Protein AF-A0A7X8M821-F1 (afdb_monomer_lite)

Radius of gyration: 27.75 Å; chains: 1; bounding box: 72×49×59 Å

Sequence (164 aa):
DTYFNCQELKIETDPCFFHPASGLNSVRRRMVEALIQERRNRLIRRTVTRQEDGDTPYPEPLADFRANVLNRKAAEFYQRHGIAHPASGAETGRDLTGEIVMIARYCIRYELNLCGTQLAQSQFKEPLFLEDEQGNRFKLIFDCHSCHMHVQLETRSQIFSPTT

pLDDT: mean 86.49, std 12.05, range [36.56, 97.88]

Structure (mmCIF, N/CA/C/O backbone):
data_AF-A0A7X8M821-F1
#
_entry.id   AF-A0A7X8M821-F1
#
loop_
_atom_site.group_PDB
_atom_site.id
_atom_site.type_symbol
_atom_site.label_atom_id
_atom_site.label_alt_id
_atom_site.label_comp_id
_atom_site.label_asym_id
_atom_site.label_entity_id
_atom_site.label_seq_id
_atom_site.pdbx_PDB_ins_code
_atom_site.Cartn_x
_atom_site.Cartn_y
_atom_site.Cartn_z
_atom_site.occupancy
_atom_site.B_iso_or_equiv
_atom_site.auth_seq_id
_atom_site.auth_comp_id
_atom_site.auth_asym_id
_atom_site.auth_atom_id
_atom_site.pdbx_PDB_model_num
ATOM 1 N N . ASP A 1 1 ? 26.683 8.304 -8.033 1.00 59.06 1 ASP A N 1
ATOM 2 C CA . ASP A 1 1 ? 26.460 6.853 -8.118 1.00 59.06 1 ASP A CA 1
ATOM 3 C C . ASP A 1 1 ? 26.301 6.366 -9.543 1.00 59.06 1 ASP A C 1
ATOM 5 O O . ASP A 1 1 ? 25.899 7.149 -10.398 1.00 59.06 1 ASP A O 1
ATOM 9 N N . THR A 1 2 ? 26.662 5.107 -9.811 1.00 82.88 2 THR A N 1
ATOM 10 C CA . THR A 1 2 ? 26.463 4.440 -11.114 1.00 82.88 2 THR A CA 1
ATOM 11 C C . THR A 1 2 ? 26.073 2.977 -10.904 1.00 82.88 2 THR A C 1
ATOM 13 O O . THR A 1 2 ? 26.408 2.406 -9.874 1.00 82.88 2 THR A O 1
ATOM 16 N N . TYR A 1 3 ? 25.436 2.343 -11.893 1.00 87.38 3 TYR A N 1
ATOM 17 C CA . TYR A 1 3 ? 25.076 0.914 -11.851 1.00 87.38 3 TYR A CA 1
ATOM 18 C C . TYR A 1 3 ? 26.274 -0.054 -11.932 1.00 87.38 3 TYR A C 1
ATOM 20 O O . TYR A 1 3 ? 26.067 -1.264 -11.993 1.00 87.38 3 TYR A O 1
ATOM 28 N N . PHE A 1 4 ? 27.505 0.459 -12.000 1.00 89.88 4 PHE A N 1
ATOM 29 C CA . PHE A 1 4 ? 28.731 -0.325 -12.120 1.00 89.88 4 PHE A CA 1
ATOM 30 C C . PHE A 1 4 ? 29.578 -0.179 -10.860 1.00 89.88 4 PHE A C 1
ATOM 32 O O . PHE A 1 4 ? 29.676 0.907 -10.289 1.00 89.88 4 PHE A O 1
ATOM 39 N N . ASN A 1 5 ? 30.221 -1.276 -10.467 1.00 91.62 5 ASN A N 1
ATOM 40 C CA . ASN A 1 5 ? 31.214 -1.297 -9.404 1.00 91.62 5 ASN A CA 1
ATOM 41 C C . ASN A 1 5 ? 32.615 -1.388 -10.033 1.00 91.62 5 ASN A C 1
ATOM 43 O O . ASN A 1 5 ? 32.838 -2.208 -10.925 1.00 91.62 5 ASN A O 1
ATOM 47 N N . CYS A 1 6 ? 33.532 -0.520 -9.604 1.00 88.94 6 CYS A N 1
ATOM 48 C CA . CYS A 1 6 ? 34.921 -0.547 -10.048 1.00 88.94 6 CYS A CA 1
ATOM 49 C C . CYS A 1 6 ? 35.682 -1.611 -9.250 1.00 88.94 6 CYS A C 1
ATOM 51 O O . CYS A 1 6 ? 35.926 -1.422 -8.062 1.00 88.94 6 CYS A O 1
ATOM 53 N N . GLN A 1 7 ? 36.048 -2.718 -9.897 1.00 92.69 7 GLN A N 1
ATOM 54 C CA . GLN A 1 7 ? 36.820 -3.781 -9.246 1.00 92.69 7 GLN A CA 1
ATOM 55 C C . GLN A 1 7 ? 38.311 -3.448 -9.158 1.00 92.69 7 GLN A C 1
ATOM 57 O O . GLN A 1 7 ? 38.950 -3.744 -8.154 1.00 92.69 7 GLN A O 1
ATOM 62 N N . GLU A 1 8 ? 38.861 -2.823 -10.198 1.00 92.06 8 GLU A N 1
ATOM 63 C CA . GLU A 1 8 ? 40.275 -2.474 -10.281 1.00 92.06 8 GLU A CA 1
ATOM 64 C C . GLU A 1 8 ? 40.440 -1.176 -11.080 1.00 92.06 8 GLU A C 1
ATOM 66 O O . GLU A 1 8 ? 39.792 -0.980 -12.110 1.00 92.06 8 GLU A O 1
ATOM 71 N N . LEU A 1 9 ? 41.316 -0.290 -10.605 1.00 87.06 9 LEU A N 1
ATOM 72 C CA . LEU A 1 9 ? 41.707 0.938 -11.291 1.00 87.06 9 LEU A CA 1
ATOM 73 C C . LEU A 1 9 ? 43.232 0.988 -11.367 1.00 87.06 9 LEU A C 1
ATOM 75 O O . LEU A 1 9 ? 43.898 1.101 -10.340 1.00 87.06 9 LEU A O 1
ATOM 79 N N . LYS A 1 10 ? 43.773 0.948 -12.585 1.00 89.12 10 LYS A N 1
ATOM 80 C CA . LYS A 1 10 ? 45.194 1.192 -12.853 1.00 89.12 10 LYS A CA 1
ATOM 81 C C . LYS A 1 10 ? 45.351 2.568 -13.477 1.00 89.12 10 LYS A C 1
ATOM 83 O O . LYS A 1 10 ? 44.627 2.909 -14.412 1.00 89.12 10 LYS A O 1
ATOM 88 N N . ILE A 1 11 ? 46.268 3.360 -12.935 1.00 83.06 11 ILE A N 1
ATOM 89 C CA . ILE A 1 11 ? 46.593 4.697 -13.430 1.00 83.06 11 ILE A CA 1
ATOM 90 C C . ILE A 1 11 ? 48.019 4.627 -13.963 1.00 83.06 11 ILE A C 1
ATOM 92 O O . ILE A 1 11 ? 48.974 4.604 -13.193 1.00 83.06 11 ILE A O 1
ATOM 96 N N . GLU A 1 12 ? 48.142 4.553 -15.282 1.00 83.75 12 GLU A N 1
ATOM 97 C CA . GLU A 1 12 ? 49.421 4.564 -15.988 1.00 83.75 12 GLU A CA 1
ATOM 98 C C . GLU A 1 12 ? 49.569 5.934 -16.647 1.00 83.75 12 GLU A C 1
ATOM 100 O O . GLU A 1 12 ? 49.018 6.199 -17.715 1.00 83.75 12 GLU A O 1
ATOM 105 N N . THR A 1 13 ? 50.235 6.847 -15.948 1.00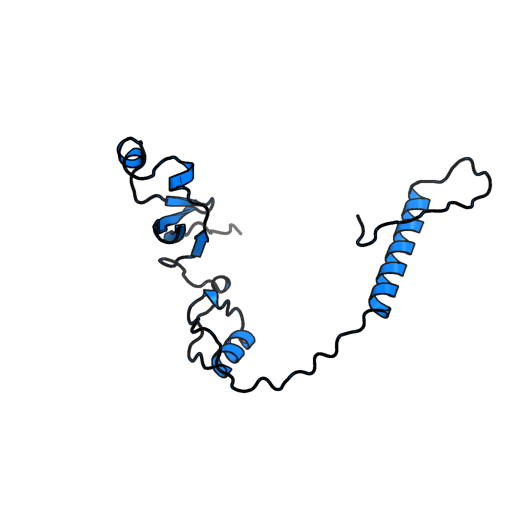 76.56 13 THR A N 1
ATOM 106 C CA . THR A 1 13 ? 50.448 8.224 -16.399 1.00 76.56 13 THR A CA 1
ATOM 107 C C . THR A 1 13 ? 51.898 8.615 -16.181 1.00 76.56 13 THR A C 1
ATOM 109 O O . THR A 1 13 ? 52.485 8.251 -15.160 1.00 76.56 13 THR A O 1
ATOM 112 N N . ASP A 1 14 ? 52.449 9.421 -17.087 1.00 81.31 14 ASP A N 1
ATOM 113 C CA . ASP A 1 14 ? 53.719 10.108 -16.844 1.00 81.31 14 ASP A CA 1
ATOM 114 C C . ASP A 1 14 ? 53.625 10.996 -15.590 1.00 81.31 14 ASP A C 1
ATOM 116 O O . ASP A 1 14 ? 52.520 11.412 -15.217 1.00 81.31 14 ASP A O 1
ATOM 120 N N . PRO A 1 15 ? 54.753 11.325 -14.928 1.00 76.19 15 PRO A N 1
ATOM 121 C CA . PRO A 1 15 ? 54.746 12.161 -13.735 1.00 76.19 15 PRO A CA 1
ATOM 122 C C . PRO A 1 15 ? 54.131 13.529 -14.047 1.00 76.19 15 PRO A C 1
ATOM 124 O O . PRO A 1 15 ? 54.756 14.400 -14.650 1.00 76.19 15 PRO A O 1
ATOM 127 N N . CYS A 1 16 ? 52.881 13.716 -13.637 1.00 68.94 16 CYS A N 1
ATOM 128 C CA . CYS A 1 16 ? 52.144 14.955 -13.802 1.00 68.94 16 CYS A CA 1
ATOM 129 C C . CYS A 1 16 ? 51.764 15.480 -12.420 1.00 68.94 16 CYS A C 1
ATOM 131 O O . CYS A 1 16 ? 51.164 14.771 -11.615 1.00 68.94 16 CYS A O 1
ATOM 133 N N . PHE A 1 17 ? 52.110 16.734 -12.133 1.00 71.56 17 PHE A N 1
ATOM 134 C CA . PHE A 1 17 ? 51.895 17.321 -10.809 1.00 71.56 17 PHE A CA 1
ATOM 135 C C . PHE A 1 17 ? 50.418 17.621 -10.508 1.00 71.56 17 PHE A C 1
ATOM 137 O O . PHE A 1 17 ? 50.074 17.840 -9.348 1.00 71.56 17 PHE A O 1
ATOM 144 N N . PHE A 1 18 ? 49.535 17.643 -11.520 1.00 82.19 18 PHE A N 1
ATOM 145 C CA . PHE A 1 18 ? 48.129 17.986 -11.314 1.00 82.19 18 PHE A CA 1
ATOM 146 C C . PHE A 1 18 ? 47.176 17.430 -12.381 1.00 82.19 18 PHE A C 1
ATOM 148 O O . PHE A 1 18 ? 47.334 17.675 -13.577 1.00 82.19 18 PHE A O 1
ATOM 155 N N . HIS A 1 19 ? 46.100 16.786 -11.923 1.00 79.19 19 HIS A N 1
ATOM 156 C CA . HIS A 1 19 ? 44.952 16.414 -12.747 1.00 79.19 19 HIS A CA 1
ATOM 157 C C . HIS A 1 19 ? 43.689 17.142 -12.262 1.00 79.19 19 HIS A C 1
ATOM 159 O O . HIS A 1 19 ? 43.239 16.897 -11.139 1.00 79.19 19 HIS A O 1
ATOM 165 N N . PRO A 1 20 ? 43.062 18.003 -13.088 1.00 89.19 20 PRO A N 1
ATOM 166 C CA . PRO A 1 20 ? 41.825 18.669 -12.705 1.00 89.19 20 PRO A CA 1
ATOM 167 C C . PRO A 1 20 ? 40.700 17.663 -12.442 1.00 89.19 20 PRO A C 1
ATOM 169 O O . PRO A 1 20 ? 40.385 16.820 -13.289 1.00 89.19 20 PRO A O 1
ATOM 172 N N . ALA A 1 21 ? 40.010 17.814 -11.308 1.00 88.75 21 ALA A N 1
ATOM 173 C CA . ALA A 1 21 ? 38.866 16.972 -10.954 1.00 88.75 21 ALA A CA 1
ATOM 174 C C . ALA A 1 21 ? 37.756 16.999 -12.026 1.00 88.75 21 ALA A C 1
ATOM 176 O O . ALA A 1 21 ? 37.082 15.998 -12.265 1.00 88.75 21 ALA A O 1
ATOM 177 N N . SER A 1 22 ? 37.577 18.126 -12.721 1.00 91.88 22 SER A N 1
ATOM 178 C CA . SER A 1 22 ? 36.627 18.267 -13.834 1.00 91.88 22 SER A CA 1
ATOM 179 C C . SER A 1 22 ? 36.978 17.382 -15.040 1.00 91.88 22 SER A C 1
ATOM 181 O O . SER A 1 22 ? 36.079 16.809 -15.666 1.00 91.88 22 SER A O 1
ATOM 183 N N . GLY A 1 23 ? 38.271 17.219 -15.337 1.00 88.62 23 GLY A N 1
ATOM 184 C CA . GLY A 1 23 ? 38.775 16.351 -16.400 1.00 88.62 23 GLY A CA 1
ATOM 185 C C . GLY A 1 23 ? 38.543 14.878 -16.076 1.00 88.62 23 GLY A C 1
ATOM 186 O O . GLY A 1 23 ? 37.921 14.164 -16.864 1.00 88.62 23 GLY A O 1
ATOM 187 N N . LEU A 1 24 ? 38.927 14.454 -14.869 1.00 87.75 24 LEU A N 1
ATOM 188 C CA . LEU A 1 24 ? 38.694 13.091 -14.375 1.00 87.75 24 LEU A CA 1
ATOM 189 C C . LEU A 1 24 ? 37.201 12.741 -14.351 1.00 87.75 24 LEU A C 1
ATOM 191 O O . LEU A 1 24 ? 36.794 11.676 -14.813 1.00 87.75 24 LEU A O 1
ATOM 195 N N . ASN A 1 25 ? 36.355 13.671 -13.906 1.00 90.44 25 ASN A N 1
ATOM 196 C CA . ASN A 1 25 ? 34.906 13.487 -13.930 1.00 90.44 25 ASN A CA 1
ATOM 197 C C . ASN A 1 25 ? 34.343 13.358 -15.350 1.00 90.44 25 ASN A C 1
ATOM 199 O O . ASN A 1 25 ? 33.387 12.613 -15.565 1.00 90.44 25 ASN A O 1
ATOM 203 N N . SER A 1 26 ? 34.929 14.055 -16.325 1.00 92.19 26 SER A N 1
ATOM 204 C CA . SER A 1 26 ? 34.529 13.936 -17.730 1.00 92.19 26 SER A CA 1
ATOM 205 C C . SER A 1 26 ? 34.910 12.576 -18.313 1.00 92.19 26 SER A C 1
ATOM 207 O O . SER A 1 26 ? 34.089 11.962 -18.991 1.00 92.19 26 SER A O 1
ATOM 209 N N . VAL A 1 27 ? 36.106 12.069 -17.997 1.00 89.75 27 VAL A N 1
ATOM 210 C CA . VAL A 1 27 ? 36.532 10.708 -18.366 1.00 89.75 27 VAL A CA 1
ATOM 211 C C . VAL A 1 27 ? 35.599 9.671 -17.745 1.00 89.75 27 VAL A C 1
ATOM 213 O O . VAL A 1 27 ? 35.074 8.817 -18.458 1.00 89.75 27 VAL A O 1
ATOM 216 N N . ARG A 1 28 ? 35.310 9.800 -16.444 1.00 90.56 28 ARG A N 1
ATOM 217 C CA . ARG A 1 28 ? 34.391 8.911 -15.723 1.00 90.56 28 ARG A CA 1
ATOM 218 C C . ARG A 1 28 ? 33.010 8.860 -16.379 1.00 90.56 28 ARG A C 1
ATOM 220 O O . ARG A 1 28 ? 32.476 7.773 -16.569 1.00 90.56 28 ARG A O 1
ATOM 227 N N . ARG A 1 29 ? 32.430 10.011 -16.745 1.00 93.38 29 ARG A N 1
ATOM 228 C CA . ARG A 1 29 ? 31.118 10.065 -17.419 1.00 93.38 29 ARG A CA 1
ATOM 229 C C . ARG A 1 29 ? 31.128 9.328 -18.758 1.00 93.38 29 ARG A C 1
ATOM 231 O O . ARG A 1 29 ? 30.290 8.456 -18.956 1.00 93.38 29 ARG A O 1
ATOM 238 N N . ARG A 1 30 ? 32.117 9.602 -19.617 1.00 94.69 30 ARG A N 1
ATOM 239 C CA . ARG A 1 30 ? 32.246 8.927 -20.922 1.00 94.69 30 ARG A CA 1
ATOM 240 C C . ARG A 1 30 ? 32.416 7.415 -20.780 1.00 94.69 30 ARG A C 1
ATOM 242 O O . ARG A 1 30 ? 31.814 6.655 -21.530 1.00 94.69 30 ARG A O 1
ATOM 249 N N . MET A 1 31 ? 33.205 6.972 -19.801 1.00 92.75 31 MET A N 1
ATOM 250 C CA . MET A 1 31 ? 33.392 5.548 -19.517 1.00 92.75 31 MET A CA 1
ATOM 251 C C . MET A 1 31 ? 32.075 4.879 -19.107 1.00 92.75 31 MET A C 1
ATOM 253 O O . MET A 1 31 ? 31.724 3.828 -19.633 1.00 92.75 31 MET A O 1
ATOM 257 N N . VAL A 1 32 ? 31.318 5.504 -18.201 1.00 94.31 32 VAL A N 1
ATOM 258 C CA . VAL A 1 32 ? 30.015 4.988 -17.756 1.00 94.31 32 VAL A CA 1
ATOM 259 C C . VAL A 1 32 ? 29.023 4.927 -18.918 1.00 94.31 32 VAL A C 1
ATOM 261 O O . VAL A 1 32 ? 28.329 3.926 -19.063 1.00 94.31 32 VAL A O 1
ATOM 264 N N . GLU A 1 33 ? 28.975 5.948 -19.774 1.00 95.00 33 GLU A N 1
ATOM 265 C CA . GLU A 1 33 ? 28.131 5.950 -20.977 1.00 95.00 33 GLU A CA 1
ATOM 266 C C . GLU A 1 33 ? 28.482 4.795 -21.923 1.00 95.00 33 GLU A C 1
ATOM 268 O O . GLU A 1 33 ? 27.584 4.077 -22.368 1.00 95.00 33 GLU A O 1
ATOM 273 N N . ALA A 1 34 ? 29.774 4.558 -22.170 1.00 94.94 34 ALA A N 1
ATOM 274 C CA . ALA A 1 34 ? 30.237 3.436 -22.984 1.00 94.94 34 ALA A CA 1
ATOM 275 C C . ALA A 1 34 ? 29.827 2.080 -22.382 1.00 94.94 34 ALA A C 1
ATOM 277 O O . ALA A 1 34 ? 29.314 1.219 -23.095 1.00 94.94 34 ALA A O 1
ATOM 278 N N . LEU A 1 35 ? 29.963 1.908 -21.062 1.00 94.00 35 LEU A N 1
ATOM 279 C CA . LEU A 1 35 ? 29.533 0.690 -20.365 1.00 94.00 35 LEU A CA 1
ATOM 280 C C . LEU A 1 35 ? 28.011 0.479 -20.431 1.00 94.00 35 LEU A C 1
ATOM 282 O O . LEU A 1 35 ? 27.551 -0.655 -20.575 1.00 94.00 35 LEU A O 1
ATOM 286 N N . ILE A 1 36 ? 27.211 1.550 -20.354 1.00 93.81 36 ILE A N 1
ATOM 287 C CA . ILE A 1 36 ? 25.749 1.473 -20.519 1.00 93.81 36 ILE A CA 1
ATOM 288 C C . ILE A 1 36 ? 25.395 1.011 -21.933 1.00 93.81 36 ILE A C 1
ATOM 290 O O . ILE A 1 36 ? 24.523 0.150 -22.084 1.00 93.81 36 ILE A O 1
ATOM 294 N N . GLN A 1 37 ? 26.051 1.564 -22.955 1.00 94.44 37 GLN A N 1
ATOM 295 C CA . GLN A 1 37 ? 25.808 1.159 -24.339 1.00 94.44 37 GLN A CA 1
ATOM 296 C C . GLN A 1 37 ? 26.204 -0.295 -24.568 1.00 94.44 37 GLN A C 1
ATOM 298 O O . GLN A 1 37 ? 25.413 -1.062 -25.110 1.00 94.44 37 GLN A O 1
ATOM 303 N N . GLU A 1 38 ? 27.360 -0.714 -24.061 1.00 94.00 38 GLU A N 1
ATOM 304 C CA . GLU A 1 38 ? 27.800 -2.097 -24.208 1.00 94.00 38 GLU A CA 1
ATOM 305 C C . GLU A 1 38 ? 26.861 -3.077 -23.497 1.00 94.00 38 GLU A C 1
ATOM 307 O O . GLU A 1 38 ? 26.496 -4.114 -24.051 1.00 94.00 38 GLU A O 1
ATOM 312 N N . ARG A 1 39 ? 26.370 -2.721 -22.304 1.00 92.06 39 ARG A N 1
ATOM 313 C CA . ARG A 1 39 ? 25.345 -3.507 -21.606 1.00 92.06 39 ARG A CA 1
ATOM 314 C C . ARG A 1 39 ? 24.061 -3.635 -22.428 1.00 92.06 39 ARG A C 1
ATOM 316 O O . ARG A 1 39 ? 23.458 -4.704 -22.419 1.00 92.06 39 ARG A O 1
ATOM 323 N N . ARG A 1 40 ? 23.625 -2.573 -23.118 1.00 89.56 40 ARG A N 1
ATOM 324 C CA . ARG A 1 40 ? 22.448 -2.615 -24.006 1.00 89.56 40 ARG A CA 1
ATOM 325 C C . ARG A 1 40 ? 22.698 -3.482 -25.236 1.00 89.56 40 ARG A C 1
ATOM 327 O O . ARG A 1 40 ? 21.824 -4.266 -25.584 1.00 89.56 40 ARG A O 1
ATOM 334 N N . ASN A 1 41 ? 23.877 -3.385 -25.843 1.00 91.00 41 ASN A N 1
ATOM 335 C CA . ASN A 1 41 ? 24.255 -4.188 -27.008 1.00 91.00 41 ASN A CA 1
ATOM 336 C C . ASN A 1 41 ? 24.319 -5.682 -26.670 1.00 91.00 41 ASN A C 1
ATOM 338 O O . ASN A 1 41 ? 23.883 -6.520 -27.452 1.00 91.00 41 ASN A O 1
ATOM 342 N N . ARG A 1 42 ? 24.814 -6.016 -25.472 1.00 90.81 42 ARG A N 1
ATOM 343 C CA . ARG A 1 42 ? 24.878 -7.392 -24.956 1.00 90.81 42 ARG A CA 1
ATOM 344 C C . ARG A 1 42 ? 23.585 -7.874 -24.318 1.00 90.81 42 ARG A C 1
ATOM 346 O O . ARG A 1 42 ? 23.523 -9.020 -23.872 1.00 90.81 42 ARG A O 1
ATOM 353 N N . LEU A 1 43 ? 22.564 -7.023 -24.227 1.00 86.38 43 LEU A N 1
ATOM 354 C CA . LEU A 1 43 ? 21.282 -7.420 -23.672 1.00 86.38 43 LEU A CA 1
ATOM 355 C C . LEU A 1 43 ? 20.619 -8.401 -24.639 1.00 86.38 43 LEU A C 1
ATOM 357 O O . LEU A 1 43 ? 19.919 -8.008 -25.572 1.00 86.38 43 LEU A O 1
ATOM 361 N N . ILE A 1 44 ? 20.808 -9.692 -24.383 1.00 82.31 44 ILE A N 1
ATOM 362 C CA . ILE A 1 44 ? 20.045 -10.739 -25.050 1.00 82.31 44 ILE A CA 1
ATOM 363 C C . ILE A 1 44 ? 18.603 -10.577 -24.582 1.00 82.31 44 ILE A C 1
ATOM 365 O O . ILE A 1 44 ? 18.249 -10.916 -23.448 1.00 82.31 44 ILE A O 1
ATOM 369 N N . ARG A 1 45 ? 17.756 -10.019 -25.451 1.00 76.88 45 ARG A N 1
ATOM 370 C CA . ARG A 1 45 ? 16.315 -10.045 -25.226 1.00 76.88 45 ARG A CA 1
ATOM 371 C C . ARG A 1 45 ? 15.910 -11.506 -25.209 1.00 76.88 45 ARG A C 1
ATOM 373 O O . ARG A 1 45 ? 16.013 -12.186 -26.225 1.00 76.88 45 ARG A O 1
ATOM 380 N N . ARG A 1 46 ? 15.457 -11.989 -24.052 1.00 79.25 46 ARG A N 1
ATOM 381 C CA . ARG A 1 46 ? 14.796 -13.288 -23.983 1.00 79.25 46 ARG A CA 1
ATOM 382 C C . ARG A 1 46 ? 13.623 -13.227 -24.952 1.00 79.25 46 ARG A C 1
ATOM 384 O O . ARG A 1 46 ? 12.710 -12.423 -24.762 1.00 79.25 46 ARG A O 1
ATOM 391 N N . THR A 1 47 ? 13.668 -14.042 -25.997 1.00 72.50 47 THR A N 1
ATOM 392 C CA . THR A 1 47 ? 12.487 -14.361 -26.786 1.00 72.50 47 THR A CA 1
ATOM 393 C C . THR A 1 47 ? 11.567 -15.133 -25.861 1.00 72.50 47 THR A C 1
ATOM 395 O O . THR A 1 47 ? 11.727 -16.327 -25.629 1.00 72.50 47 THR A O 1
ATOM 398 N N . VAL A 1 48 ? 10.643 -14.410 -25.239 1.00 72.44 48 VAL A N 1
ATOM 399 C CA . VAL A 1 48 ? 9.496 -15.041 -24.609 1.00 72.44 48 VAL A CA 1
ATOM 400 C C . VAL A 1 48 ? 8.635 -15.494 -25.774 1.00 72.44 48 VAL A C 1
ATOM 402 O O . VAL A 1 48 ? 8.016 -14.667 -26.443 1.00 72.44 48 VAL A O 1
ATOM 405 N N . THR A 1 49 ? 8.660 -16.792 -26.077 1.00 69.12 49 THR A N 1
ATOM 406 C CA . THR A 1 49 ? 7.619 -17.385 -26.911 1.00 69.12 49 THR A CA 1
ATOM 407 C C . THR A 1 49 ? 6.322 -17.072 -26.195 1.00 69.12 49 THR A C 1
ATOM 409 O O . THR A 1 49 ? 6.098 -17.552 -25.083 1.00 69.12 49 THR A O 1
ATOM 412 N N . ARG A 1 50 ? 5.517 -16.179 -26.771 1.00 63.81 50 ARG A N 1
ATOM 413 C CA . ARG A 1 50 ? 4.180 -15.935 -26.260 1.00 63.81 50 ARG A CA 1
ATOM 414 C C . ARG A 1 50 ? 3.438 -17.243 -26.468 1.00 63.81 50 ARG A C 1
ATOM 416 O O . ARG A 1 50 ? 3.080 -17.572 -27.594 1.00 63.81 50 ARG A O 1
ATOM 423 N N . GLN A 1 51 ? 3.316 -18.023 -25.402 1.00 65.38 51 GLN A N 1
ATOM 424 C CA . GLN A 1 51 ? 2.360 -19.110 -25.374 1.00 65.38 51 GLN A CA 1
ATOM 425 C C . GLN A 1 51 ? 1.021 -18.458 -25.715 1.00 65.38 51 GLN A C 1
ATOM 427 O O . GLN A 1 51 ? 0.729 -17.383 -25.185 1.00 65.38 51 GLN A O 1
ATOM 432 N N . GLU A 1 52 ? 0.280 -19.005 -26.680 1.00 64.75 52 GLU A N 1
ATOM 433 C CA . GLU A 1 52 ? -1.067 -18.506 -26.927 1.00 64.75 52 GLU A CA 1
ATOM 434 C C . GLU A 1 52 ? -1.790 -18.575 -25.589 1.00 64.75 52 GLU A C 1
ATOM 436 O O . GLU A 1 52 ? -1.899 -19.649 -24.994 1.00 64.75 52 GLU A O 1
ATOM 441 N N . ASP A 1 53 ? -2.141 -17.401 -25.062 1.00 62.47 53 ASP A N 1
ATOM 442 C CA . ASP A 1 53 ? -2.866 -17.278 -23.811 1.00 62.47 53 ASP A CA 1
ATOM 443 C C . ASP A 1 53 ? -4.179 -18.027 -24.063 1.00 62.47 53 ASP A C 1
ATOM 445 O O . ASP A 1 53 ? -5.054 -17.496 -24.740 1.00 62.47 53 ASP A O 1
ATOM 449 N N . GLY A 1 54 ? -4.279 -19.302 -23.687 1.00 66.56 54 GLY A N 1
ATOM 450 C CA . GLY A 1 54 ? -5.523 -20.052 -23.817 1.00 66.56 54 GLY A CA 1
ATOM 451 C C . GLY A 1 54 ? -6.603 -19.398 -22.959 1.00 66.56 54 GLY A C 1
ATOM 452 O O . GLY A 1 54 ? -6.296 -18.585 -22.083 1.00 66.56 54 GLY A O 1
ATOM 453 N N . ASP A 1 55 ? -7.859 -19.796 -23.150 1.00 72.12 55 ASP A N 1
ATOM 454 C CA . ASP A 1 55 ? -8.990 -19.408 -22.289 1.00 72.12 55 ASP A CA 1
ATOM 455 C C . ASP A 1 55 ? -8.903 -20.076 -20.896 1.00 72.12 55 ASP A C 1
ATOM 457 O O . ASP A 1 55 ? -9.895 -20.502 -20.306 1.00 72.12 55 ASP A O 1
ATOM 461 N N . THR A 1 56 ? -7.681 -20.221 -20.374 1.00 85.94 56 THR A N 1
ATOM 462 C CA . THR A 1 56 ? -7.385 -20.750 -19.050 1.00 85.94 56 THR A CA 1
ATOM 463 C C . THR A 1 56 ? -8.048 -19.844 -18.020 1.00 85.94 56 THR A C 1
ATOM 465 O O . THR A 1 56 ? -7.774 -18.646 -18.022 1.00 85.94 56 THR A O 1
ATOM 468 N N . PRO A 1 57 ? -8.888 -20.367 -17.120 1.00 87.62 57 PRO A N 1
ATOM 469 C CA . PRO A 1 57 ? -9.495 -19.556 -16.075 1.00 87.62 57 PRO A CA 1
ATOM 470 C C . PRO A 1 57 ? -8.439 -18.884 -15.191 1.00 87.62 57 PRO A C 1
ATOM 472 O O . PRO A 1 57 ? -7.392 -19.470 -14.902 1.00 87.62 57 PRO A O 1
ATOM 475 N N . TYR A 1 58 ? -8.712 -17.659 -14.747 1.00 87.00 58 TYR A N 1
ATOM 476 C CA . TYR A 1 58 ? -7.848 -16.973 -13.792 1.00 87.00 58 TYR A CA 1
ATOM 477 C C . TYR A 1 58 ? -7.862 -17.745 -12.452 1.00 87.00 58 TYR A C 1
ATOM 479 O O . TYR A 1 58 ? -8.933 -18.181 -12.022 1.00 87.00 58 TYR A O 1
ATOM 487 N N . PRO A 1 59 ? -6.703 -17.962 -11.799 1.00 84.31 59 PRO A N 1
ATOM 488 C CA . PRO A 1 59 ? -6.585 -18.912 -10.688 1.00 84.31 59 PRO A CA 1
ATOM 489 C C . PRO A 1 59 ? -7.352 -18.506 -9.423 1.00 84.31 59 PRO A C 1
ATOM 491 O O . PRO A 1 59 ? -7.725 -19.380 -8.645 1.00 84.31 59 PRO A O 1
ATOM 494 N N . GLU A 1 60 ? -7.603 -17.210 -9.214 1.00 77.69 60 GLU A N 1
ATOM 495 C CA . GLU A 1 60 ? -8.319 -16.701 -8.040 1.00 77.69 60 GLU A CA 1
ATOM 496 C C . GLU A 1 60 ? -9.566 -15.901 -8.434 1.00 77.69 60 GLU A C 1
ATOM 498 O O . GLU A 1 60 ? -9.501 -15.039 -9.303 1.00 77.69 60 GLU A O 1
ATOM 503 N N . PRO A 1 61 ? -10.714 -16.075 -7.773 1.00 66.88 61 PRO A N 1
ATOM 504 C CA . PRO A 1 61 ? -11.868 -15.214 -7.998 1.00 66.88 61 PRO A CA 1
ATOM 505 C C . PRO A 1 61 ? -11.649 -13.832 -7.350 1.00 66.88 61 PRO A C 1
ATOM 507 O O . PRO A 1 61 ? -12.308 -13.481 -6.375 1.00 66.88 61 PRO A O 1
ATOM 510 N N . LEU A 1 62 ? -10.716 -13.026 -7.866 1.00 66.69 62 LEU A N 1
ATOM 511 C CA . LEU A 1 62 ? -10.542 -11.633 -7.453 1.00 66.69 62 LEU A CA 1
ATOM 512 C C . LEU A 1 62 ? -11.444 -10.739 -8.308 1.00 66.69 62 LEU A C 1
ATOM 514 O O . LEU A 1 62 ? -11.063 -10.248 -9.368 1.00 66.69 62 LEU A O 1
ATOM 518 N N . ALA A 1 63 ? -12.677 -10.558 -7.841 1.00 67.12 63 ALA A N 1
ATOM 519 C CA . ALA A 1 63 ? -13.656 -9.670 -8.468 1.00 67.12 63 ALA A CA 1
ATOM 520 C C . ALA A 1 63 ? -13.706 -8.271 -7.824 1.00 67.12 63 ALA A C 1
ATOM 522 O O . ALA A 1 63 ? -14.579 -7.478 -8.170 1.00 67.12 63 ALA A O 1
ATOM 523 N N . ASP A 1 64 ? -12.807 -7.957 -6.884 1.00 84.69 64 ASP A N 1
ATOM 524 C CA . ASP A 1 64 ? -12.755 -6.657 -6.211 1.00 84.69 64 ASP A CA 1
ATOM 525 C C . ASP A 1 64 ? -11.658 -5.737 -6.784 1.00 84.69 64 ASP A C 1
ATOM 527 O O . ASP A 1 64 ? -10.924 -6.077 -7.715 1.00 84.69 64 ASP A O 1
ATOM 531 N N . PHE A 1 65 ? -11.565 -4.523 -6.240 1.00 90.31 65 PHE A N 1
ATOM 532 C CA . PHE A 1 65 ? -10.624 -3.505 -6.708 1.00 90.31 65 PHE A CA 1
ATOM 533 C C . PHE A 1 65 ? -9.146 -3.914 -6.554 1.00 90.31 65 PHE A C 1
ATOM 535 O O . PHE A 1 65 ? -8.271 -3.289 -7.162 1.00 90.31 65 PHE A O 1
ATOM 542 N N . ARG A 1 66 ? -8.836 -4.954 -5.765 1.00 89.12 66 ARG A N 1
ATOM 543 C CA . ARG A 1 66 ? -7.463 -5.424 -5.520 1.00 89.12 66 ARG A CA 1
ATOM 544 C C . ARG A 1 66 ? -6.871 -6.134 -6.733 1.00 89.12 66 ARG A C 1
ATOM 546 O O . ARG A 1 66 ? -5.652 -6.217 -6.842 1.00 89.12 66 ARG A O 1
ATOM 553 N N . ALA A 1 67 ? -7.708 -6.537 -7.693 1.00 88.75 67 ALA A N 1
ATOM 554 C CA . ALA A 1 67 ? -7.281 -7.009 -9.012 1.00 88.75 67 ALA A CA 1
ATOM 555 C C . ALA A 1 67 ? -6.567 -5.922 -9.849 1.00 88.75 67 ALA A C 1
ATOM 557 O O . ALA A 1 67 ? -6.008 -6.212 -10.910 1.00 88.75 67 ALA A O 1
ATOM 558 N N . ASN A 1 68 ? -6.583 -4.669 -9.376 1.00 91.69 68 ASN A N 1
ATOM 559 C CA . ASN A 1 68 ? -5.872 -3.528 -9.944 1.00 91.69 68 ASN A CA 1
ATOM 560 C C . ASN A 1 68 ? -6.192 -3.283 -11.429 1.00 91.69 68 ASN A C 1
ATOM 562 O O . ASN A 1 68 ? -5.315 -3.052 -12.268 1.00 91.69 68 ASN A O 1
ATOM 566 N N . VAL A 1 69 ? -7.479 -3.348 -11.774 1.00 92.88 69 VAL A N 1
ATOM 567 C CA . VAL A 1 69 ? -7.952 -3.105 -13.140 1.00 92.88 69 VAL A CA 1
ATOM 568 C C . VAL A 1 69 ? -7.963 -1.603 -13.408 1.00 92.88 69 VAL A C 1
ATOM 570 O O . VAL A 1 69 ? -8.944 -0.912 -13.146 1.00 92.88 69 VAL A O 1
ATOM 573 N N . LEU A 1 70 ? -6.831 -1.090 -13.895 1.00 93.56 70 LEU A N 1
ATOM 574 C CA . LEU A 1 70 ? -6.611 0.346 -14.128 1.00 93.56 70 LEU A CA 1
ATOM 575 C C . LEU A 1 70 ? -6.839 0.788 -15.577 1.00 93.56 70 LEU A C 1
ATOM 577 O O . LEU A 1 70 ? -6.782 1.975 -15.884 1.00 93.56 70 LEU A O 1
ATOM 581 N N . ASN A 1 71 ? -7.035 -0.152 -16.502 1.00 93.81 71 ASN A N 1
ATOM 582 C CA . ASN A 1 71 ? -7.210 0.161 -17.916 1.00 93.81 71 ASN A CA 1
ATOM 583 C C . ASN A 1 71 ? -8.018 -0.914 -18.653 1.00 93.81 71 ASN A C 1
ATOM 585 O O . ASN A 1 71 ? -8.197 -2.033 -18.172 1.00 93.81 71 ASN A O 1
ATOM 589 N N . ARG A 1 72 ? -8.450 -0.576 -19.874 1.00 93.75 72 ARG A N 1
ATOM 590 C CA . ARG A 1 72 ? -9.242 -1.461 -20.741 1.00 93.75 72 ARG A CA 1
ATOM 591 C C . ARG A 1 72 ? -8.560 -2.803 -21.029 1.00 93.75 72 ARG A C 1
ATOM 593 O O . ARG A 1 72 ? -9.232 -3.824 -21.013 1.00 93.75 72 ARG A O 1
ATOM 600 N N . LYS A 1 73 ? -7.241 -2.823 -21.257 1.00 93.75 73 LYS A N 1
ATOM 601 C CA . LYS A 1 73 ? -6.516 -4.070 -21.562 1.00 93.75 73 LYS A CA 1
ATOM 602 C C . LYS A 1 73 ? -6.522 -5.035 -20.375 1.00 93.75 73 LYS A C 1
ATOM 604 O O . LYS A 1 73 ? -6.619 -6.238 -20.576 1.00 93.75 73 LYS A O 1
ATOM 609 N N . ALA A 1 74 ? -6.436 -4.512 -19.151 1.00 92.44 74 ALA A N 1
ATOM 610 C CA . ALA A 1 74 ? -6.569 -5.318 -17.943 1.00 92.44 74 ALA A CA 1
ATOM 611 C C . ALA A 1 74 ? -7.988 -5.893 -17.816 1.00 92.44 74 ALA A C 1
ATOM 613 O O . ALA A 1 74 ? -8.138 -7.079 -17.549 1.00 92.44 74 ALA A O 1
ATOM 614 N N . ALA A 1 75 ? -9.025 -5.088 -18.072 1.00 91.69 75 ALA A N 1
ATOM 615 C CA . ALA A 1 75 ? -10.407 -5.567 -18.040 1.00 91.69 75 ALA A CA 1
ATOM 616 C C . ALA A 1 75 ? -10.646 -6.697 -19.060 1.00 91.69 75 ALA A C 1
ATOM 618 O O . ALA A 1 75 ? -11.197 -7.734 -18.703 1.00 91.69 75 ALA A O 1
ATOM 619 N N . GLU A 1 76 ? -10.160 -6.530 -20.293 1.00 91.94 76 GLU A N 1
ATOM 620 C CA . GLU A 1 76 ? -10.238 -7.548 -21.352 1.00 91.94 76 GLU A CA 1
ATOM 621 C C . GLU A 1 76 ? -9.505 -8.839 -20.975 1.00 91.94 76 GLU A C 1
ATOM 623 O O . GLU A 1 76 ? -10.008 -9.930 -21.236 1.00 91.94 76 GLU A O 1
ATOM 628 N N . PHE A 1 77 ? -8.342 -8.725 -20.328 1.00 90.31 77 PHE A N 1
ATOM 629 C CA . PHE A 1 77 ? -7.606 -9.875 -19.809 1.00 90.31 77 PHE A CA 1
ATOM 630 C C . PHE A 1 77 ? -8.453 -10.662 -18.799 1.00 90.31 77 PHE A C 1
ATOM 632 O O . PHE A 1 77 ? -8.691 -11.851 -18.993 1.00 90.31 77 PHE A O 1
ATOM 639 N N . TYR A 1 78 ? -8.979 -10.009 -17.763 1.00 90.44 78 TYR A N 1
ATOM 640 C CA . TYR A 1 78 ? -9.775 -10.693 -16.740 1.00 90.44 78 TYR A CA 1
ATOM 641 C C . TYR A 1 78 ? -11.073 -11.298 -17.296 1.00 90.44 78 TYR A C 1
ATOM 643 O O . TYR A 1 78 ? -11.422 -12.422 -16.937 1.00 90.44 78 TYR A O 1
ATOM 651 N N . GLN A 1 79 ? -11.748 -10.605 -18.219 1.00 90.56 79 GLN A N 1
ATOM 652 C CA . GLN A 1 79 ? -12.942 -11.119 -18.900 1.00 90.56 79 GLN A CA 1
ATOM 653 C C . GLN A 1 79 ? -12.652 -12.373 -19.716 1.00 90.56 79 GLN A C 1
ATOM 655 O O . GLN A 1 79 ? -13.386 -13.356 -19.618 1.00 90.56 79 GLN A O 1
ATOM 660 N N . ARG A 1 80 ? -11.552 -12.366 -20.474 1.00 89.00 80 ARG A N 1
ATOM 661 C CA . ARG A 1 80 ? -11.102 -13.536 -21.228 1.00 89.00 80 ARG A CA 1
ATOM 662 C C . ARG A 1 80 ? -10.819 -14.734 -20.320 1.00 89.00 80 ARG A C 1
ATOM 664 O O . ARG A 1 80 ? -11.092 -15.865 -20.698 1.00 89.00 80 ARG A O 1
ATOM 671 N N . HIS A 1 81 ? -10.319 -14.479 -19.114 1.00 89.06 81 HIS A N 1
ATOM 672 C CA . HIS A 1 81 ? -9.996 -15.506 -18.125 1.00 89.06 81 HIS A CA 1
ATOM 673 C C . HIS A 1 81 ? -11.160 -15.826 -17.160 1.00 89.06 81 HIS A C 1
ATOM 675 O O . HIS A 1 81 ? -10.939 -16.385 -16.085 1.00 89.06 81 HIS A O 1
ATOM 681 N N . GLY A 1 82 ? -12.405 -15.511 -17.541 1.00 88.69 82 GLY A N 1
ATOM 682 C CA . GLY A 1 82 ? -13.616 -15.977 -16.853 1.00 88.69 82 GLY A CA 1
ATOM 683 C C . GLY A 1 82 ? -14.193 -15.034 -15.792 1.00 88.69 82 GLY A C 1
ATOM 684 O O . GLY A 1 82 ? -15.184 -15.382 -15.153 1.00 88.69 82 GLY A O 1
ATOM 685 N N . ILE A 1 83 ? -13.635 -13.833 -15.609 1.00 89.75 83 ILE A N 1
ATOM 686 C CA . ILE A 1 83 ? -14.185 -12.823 -14.691 1.00 89.75 83 ILE A CA 1
ATOM 687 C C . ILE A 1 83 ? -15.137 -11.904 -15.463 1.00 89.75 83 ILE A C 1
ATOM 689 O O . ILE A 1 83 ? -14.709 -10.956 -16.114 1.00 89.75 83 ILE A O 1
ATOM 693 N N . ALA A 1 84 ? -16.445 -12.158 -15.380 1.00 86.25 84 ALA A N 1
ATOM 694 C CA . ALA A 1 84 ? -17.454 -11.423 -16.155 1.00 86.25 84 ALA A CA 1
ATOM 695 C C . ALA A 1 84 ? -17.453 -9.899 -15.897 1.00 86.25 84 ALA A C 1
ATOM 697 O O . ALA A 1 84 ? -17.588 -9.099 -16.828 1.00 86.25 84 ALA A O 1
ATOM 698 N N . HIS A 1 85 ? -17.278 -9.495 -14.635 1.00 87.31 85 HIS A N 1
ATOM 699 C CA . HIS A 1 85 ? -17.357 -8.099 -14.198 1.00 87.31 85 HIS A CA 1
ATOM 700 C C . HIS A 1 85 ? -16.157 -7.733 -13.316 1.00 87.31 85 HIS A C 1
ATOM 702 O O . HIS A 1 85 ? -16.293 -7.679 -12.093 1.00 87.31 85 HIS A O 1
ATOM 708 N N . PRO A 1 86 ? -14.970 -7.503 -13.906 1.00 88.62 86 PRO A N 1
ATOM 709 C CA . PRO A 1 86 ? -13.814 -7.079 -13.132 1.00 88.62 86 PRO A CA 1
ATOM 710 C C . PRO A 1 86 ? -14.074 -5.697 -12.521 1.00 88.62 86 PRO A C 1
ATOM 712 O O . PRO A 1 86 ? -14.426 -4.750 -13.228 1.00 88.62 86 PRO A O 1
ATOM 715 N N . ALA A 1 87 ? -13.898 -5.571 -11.209 1.00 90.25 87 ALA A N 1
ATOM 716 C CA . ALA A 1 87 ? -14.000 -4.290 -10.529 1.00 90.25 87 ALA A CA 1
ATOM 717 C C . ALA A 1 87 ? -12.833 -3.366 -10.901 1.00 90.25 87 ALA A C 1
ATOM 719 O O . ALA A 1 87 ? -11.677 -3.786 -10.947 1.00 90.25 87 ALA A O 1
ATOM 720 N N . SER A 1 88 ? -13.132 -2.081 -11.101 1.00 90.75 88 SER A N 1
ATOM 721 C CA . SER A 1 88 ? -12.107 -1.053 -11.287 1.00 90.75 88 SER A CA 1
ATOM 722 C C . SER A 1 88 ? -11.162 -0.997 -10.088 1.00 90.75 88 SER A C 1
ATOM 724 O O . SER A 1 88 ? -11.606 -1.091 -8.940 1.00 90.75 88 SER A O 1
ATOM 726 N N . GLY A 1 89 ? -9.870 -0.811 -10.360 1.00 91.94 89 GLY A N 1
ATOM 727 C CA . GLY A 1 89 ? -8.856 -0.663 -9.319 1.00 91.94 89 GLY A CA 1
ATOM 728 C C . GLY A 1 89 ? -9.047 0.599 -8.472 1.00 91.94 89 GLY A C 1
ATOM 729 O O . GLY A 1 89 ? -9.706 1.551 -8.895 1.00 91.94 89 GLY A O 1
ATOM 730 N N . ALA A 1 90 ? -8.438 0.615 -7.285 1.00 91.19 90 ALA A N 1
ATOM 731 C CA . ALA A 1 90 ? -8.513 1.729 -6.332 1.00 91.19 90 ALA A CA 1
ATOM 732 C C . ALA A 1 90 ? -8.187 3.096 -6.967 1.00 91.19 90 ALA A C 1
ATOM 734 O O . ALA A 1 90 ? -8.934 4.058 -6.798 1.00 91.19 90 ALA A O 1
ATOM 735 N N . GLU A 1 91 ? -7.132 3.153 -7.783 1.00 89.00 91 GLU A N 1
ATOM 736 C CA . GLU A 1 91 ? -6.615 4.395 -8.383 1.00 89.00 91 GLU A CA 1
ATOM 737 C C . GLU A 1 91 ? -7.512 4.991 -9.481 1.00 89.00 91 GLU A C 1
ATOM 739 O O . GLU A 1 91 ? -7.219 6.048 -1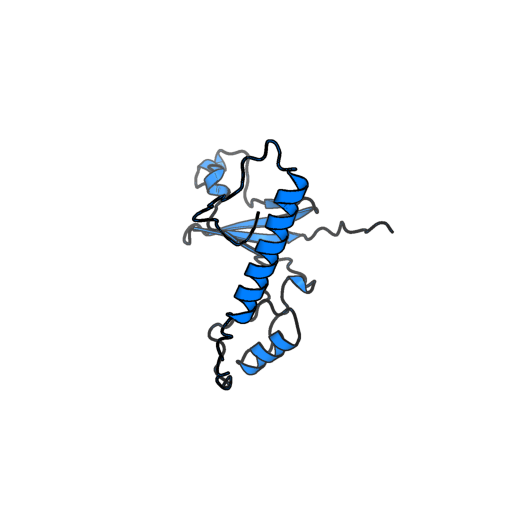0.031 1.00 89.00 91 GLU A O 1
ATOM 744 N N . THR A 1 92 ? -8.625 4.336 -9.823 1.00 89.25 92 THR A N 1
ATOM 745 C CA . THR A 1 92 ? -9.570 4.844 -10.834 1.00 89.25 92 THR A CA 1
ATOM 746 C C . THR A 1 92 ? -10.496 5.946 -10.308 1.00 89.25 92 THR A C 1
ATOM 748 O O . THR A 1 92 ? -11.348 6.434 -11.046 1.00 89.25 92 THR A O 1
ATOM 751 N N . GLY A 1 93 ? -10.350 6.342 -9.039 1.00 85.19 93 GLY A N 1
ATOM 752 C CA . GLY A 1 93 ? -11.238 7.300 -8.375 1.00 85.19 93 GLY A CA 1
ATOM 753 C C . GLY A 1 93 ? -12.517 6.670 -7.818 1.00 85.19 93 GLY A C 1
ATOM 754 O O . GLY A 1 93 ? -13.429 7.391 -7.420 1.00 85.19 93 GLY A O 1
ATOM 755 N N . ARG A 1 94 ? -12.583 5.334 -7.768 1.00 87.25 94 ARG A N 1
ATOM 756 C CA . ARG A 1 94 ? -13.660 4.582 -7.117 1.00 87.25 94 ARG A CA 1
ATOM 757 C C . ARG A 1 94 ? -13.792 4.985 -5.643 1.00 87.25 94 ARG A C 1
ATOM 759 O O . ARG A 1 94 ? -12.797 5.233 -4.964 1.00 87.25 94 ARG A O 1
ATOM 766 N N . ASP A 1 95 ? -15.025 4.998 -5.143 1.00 90.81 95 ASP A N 1
ATOM 767 C CA . ASP A 1 95 ? -15.268 5.101 -3.709 1.00 90.81 95 ASP A CA 1
ATOM 768 C C . ASP A 1 95 ? -14.895 3.786 -3.009 1.00 90.81 95 ASP A C 1
ATOM 770 O O . ASP A 1 95 ? -15.402 2.714 -3.350 1.00 90.81 95 ASP A O 1
ATOM 774 N N . LEU A 1 96 ? -13.967 3.888 -2.060 1.00 92.81 96 LEU A N 1
ATOM 775 C CA . LEU A 1 96 ? -13.471 2.782 -1.240 1.00 92.81 96 LEU A CA 1
ATOM 776 C C . LEU A 1 96 ? -14.018 2.857 0.189 1.00 92.81 96 LEU A C 1
ATOM 778 O O . LEU A 1 96 ? -13.541 2.147 1.071 1.00 92.81 96 LEU A O 1
ATOM 782 N N . THR A 1 97 ? -14.978 3.744 0.451 1.00 94.75 97 THR A N 1
ATOM 783 C CA . THR A 1 97 ? -15.616 3.851 1.761 1.00 94.75 97 THR A CA 1
ATOM 784 C C . THR A 1 97 ? -16.247 2.509 2.140 1.00 94.75 97 THR A C 1
ATOM 786 O O . THR A 1 97 ? -17.007 1.919 1.377 1.00 94.75 97 THR A O 1
ATOM 789 N N . GLY A 1 98 ? -15.901 2.003 3.321 1.00 94.62 98 GLY A N 1
ATOM 790 C CA . GLY A 1 98 ? -16.281 0.682 3.818 1.00 94.62 98 GLY A CA 1
ATOM 791 C C . GLY A 1 98 ? -15.344 -0.459 3.404 1.00 94.62 98 GLY A C 1
ATOM 792 O O . GLY A 1 98 ? -15.469 -1.557 3.947 1.00 94.62 98 GLY A O 1
ATOM 793 N N . GLU A 1 99 ? -14.377 -0.236 2.517 1.00 94.88 99 GLU A N 1
ATOM 794 C CA . GLU A 1 99 ? -13.461 -1.280 2.050 1.00 94.88 99 GLU A CA 1
ATOM 795 C C . GLU A 1 99 ? -12.219 -1.412 2.941 1.00 94.88 99 GLU A C 1
ATOM 797 O O . GLU A 1 99 ? -11.709 -0.433 3.496 1.00 94.88 99 GLU A O 1
ATOM 802 N N . ILE A 1 100 ? -11.683 -2.635 3.049 1.00 95.50 100 ILE A N 1
ATOM 803 C CA . ILE A 1 100 ? -10.367 -2.864 3.667 1.00 95.50 100 ILE A CA 1
ATOM 804 C C . ILE A 1 100 ? -9.284 -2.471 2.662 1.00 95.50 100 ILE A C 1
ATOM 806 O O . ILE A 1 100 ? -9.017 -3.207 1.705 1.00 95.50 100 ILE A O 1
ATOM 810 N N . VAL A 1 101 ? -8.652 -1.326 2.901 1.00 94.81 101 VAL A N 1
ATOM 811 C CA . VAL A 1 101 ? -7.626 -0.742 2.025 1.00 94.81 101 VAL A CA 1
ATOM 812 C C . VAL A 1 101 ? -6.217 -1.229 2.355 1.00 94.81 101 VAL A C 1
ATOM 814 O O . VAL A 1 101 ? -5.329 -1.153 1.513 1.00 94.81 101 VAL A O 1
ATOM 817 N N . MET A 1 102 ? -6.006 -1.775 3.556 1.00 95.00 102 MET A N 1
ATOM 818 C CA . MET A 1 102 ? -4.723 -2.348 3.960 1.00 95.00 102 MET A CA 1
ATOM 819 C C . MET A 1 102 ? -4.913 -3.492 4.956 1.00 95.00 102 MET A C 1
ATOM 821 O O . MET A 1 102 ? -5.737 -3.417 5.868 1.00 95.00 102 MET A O 1
ATOM 825 N N . ILE A 1 103 ? -4.113 -4.544 4.789 1.00 96.06 103 ILE A N 1
ATOM 826 C CA . ILE A 1 103 ? -3.965 -5.647 5.741 1.00 96.06 103 ILE A CA 1
ATOM 827 C C . ILE A 1 103 ? -2.510 -5.641 6.195 1.00 96.06 103 ILE A C 1
ATOM 829 O O . ILE A 1 103 ? -1.600 -5.691 5.369 1.00 96.06 103 ILE A O 1
ATOM 833 N N . ALA 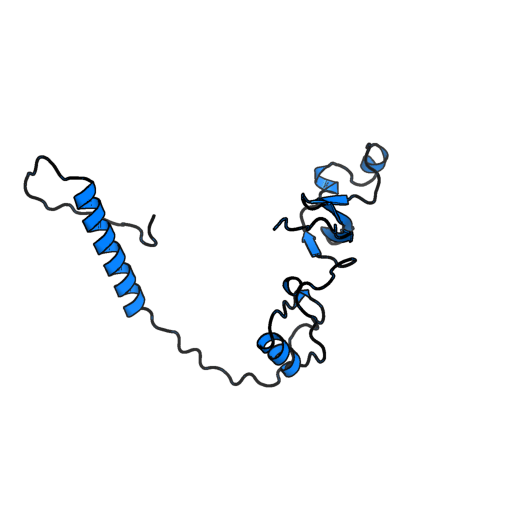A 1 104 ? -2.286 -5.568 7.502 1.00 96.56 104 ALA A N 1
ATOM 834 C CA . ALA A 1 104 ? -0.956 -5.506 8.085 1.00 96.56 104 ALA A CA 1
ATOM 835 C C . ALA A 1 104 ? -0.779 -6.591 9.143 1.00 96.56 104 ALA A C 1
ATOM 837 O O . ALA A 1 104 ? -1.668 -6.834 9.953 1.00 96.56 104 ALA A O 1
ATOM 838 N N . ARG A 1 105 ? 0.404 -7.209 9.185 1.00 96.19 105 ARG A N 1
ATOM 839 C CA . ARG A 1 105 ? 0.819 -8.036 10.334 1.00 96.19 105 ARG A CA 1
ATOM 840 C C . ARG A 1 105 ? 1.224 -7.185 11.536 1.00 96.19 105 ARG A C 1
ATOM 842 O O . ARG A 1 105 ? 1.199 -7.652 12.668 1.00 96.19 105 ARG A O 1
ATOM 849 N N . TYR A 1 106 ? 1.619 -5.938 11.285 1.00 95.00 106 TYR A N 1
ATOM 850 C CA . TYR A 1 106 ? 1.879 -4.972 12.340 1.00 95.00 106 TYR A CA 1
ATOM 851 C C . TYR A 1 106 ? 0.564 -4.598 13.031 1.00 95.00 106 TYR A C 1
ATOM 853 O O . TYR A 1 106 ? -0.391 -4.190 12.370 1.00 95.00 106 TYR A O 1
ATOM 861 N N . CYS A 1 107 ? 0.517 -4.742 14.355 1.00 94.56 107 CYS A N 1
ATOM 862 C CA . CYS A 1 107 ? -0.688 -4.541 15.147 1.00 94.56 107 CYS A CA 1
ATOM 863 C C . CYS A 1 107 ? -0.496 -3.368 16.111 1.00 94.56 107 CYS A C 1
ATOM 865 O O . CYS A 1 107 ? 0.205 -3.486 17.113 1.00 94.56 107 CYS A O 1
ATOM 867 N N . ILE A 1 108 ? -1.178 -2.253 15.844 1.00 94.44 108 ILE A N 1
ATOM 868 C CA . ILE A 1 108 ? -1.120 -1.052 16.695 1.00 94.44 108 ILE A CA 1
ATOM 869 C C . ILE A 1 108 ? -1.610 -1.353 18.114 1.00 94.44 108 ILE A C 1
ATOM 871 O O . ILE A 1 108 ? -1.060 -0.846 19.087 1.00 94.44 108 ILE A O 1
ATOM 875 N N . ARG A 1 109 ? -2.610 -2.231 18.255 1.00 91.88 109 ARG A N 1
ATOM 876 C CA . ARG A 1 109 ? -3.104 -2.645 19.572 1.00 91.88 109 ARG A CA 1
ATOM 877 C C . ARG A 1 109 ? -2.030 -3.365 20.387 1.00 91.88 109 ARG A C 1
ATOM 879 O O . ARG A 1 109 ? -1.973 -3.189 21.598 1.00 91.88 109 ARG A O 1
ATOM 886 N N . TYR A 1 110 ? -1.183 -4.155 19.728 1.00 92.81 110 TYR A N 1
ATOM 887 C CA . TYR A 1 110 ? -0.050 -4.811 20.373 1.00 92.81 110 TYR A CA 1
ATOM 888 C C . TYR A 1 110 ? 1.033 -3.797 20.755 1.00 92.81 110 TYR A C 1
ATOM 890 O O . TYR A 1 110 ? 1.452 -3.785 21.907 1.00 92.81 110 TYR A O 1
ATOM 898 N N . GLU A 1 111 ? 1.423 -2.908 19.835 1.00 93.69 111 GLU A N 1
ATOM 899 C CA . GLU A 1 111 ? 2.440 -1.876 20.095 1.00 93.69 111 GLU A CA 1
ATOM 900 C C . GLU A 1 111 ? 2.075 -0.990 21.294 1.00 93.69 111 GLU A C 1
ATOM 902 O O . GLU A 1 111 ? 2.903 -0.697 22.152 1.00 93.69 111 GLU A O 1
ATOM 907 N N . LEU A 1 112 ? 0.806 -0.590 21.379 1.00 92.50 112 LEU A N 1
ATOM 908 C CA . LEU A 1 112 ? 0.314 0.283 22.441 1.00 92.50 112 LEU A CA 1
ATOM 909 C C . LEU A 1 112 ? -0.003 -0.459 23.748 1.00 92.50 112 LEU A C 1
ATOM 911 O O . LEU A 1 112 ? -0.510 0.163 24.678 1.00 92.50 112 LEU A O 1
ATOM 915 N N . ASN A 1 113 ? 0.284 -1.764 23.842 1.00 92.50 113 ASN A N 1
ATOM 916 C CA . ASN A 1 113 ? -0.067 -2.608 24.991 1.00 92.50 113 ASN A CA 1
ATOM 917 C C . ASN A 1 113 ? -1.561 -2.508 25.349 1.00 92.50 113 ASN A C 1
ATOM 919 O O . ASN A 1 113 ? -1.940 -2.265 26.491 1.00 92.50 113 ASN A O 1
ATOM 923 N N . LEU A 1 114 ? -2.425 -2.654 24.345 1.00 91.94 114 LEU A N 1
ATOM 924 C CA . LEU A 1 114 ? -3.883 -2.564 24.470 1.00 91.94 114 LEU A CA 1
ATOM 925 C C . LEU A 1 114 ? -4.559 -3.932 24.297 1.00 91.94 114 LEU A C 1
ATOM 927 O O . LEU A 1 114 ? -5.734 -4.020 23.947 1.00 91.94 114 LEU A O 1
ATOM 931 N N . CYS A 1 115 ? -3.834 -5.032 24.489 1.00 90.06 115 CYS A N 1
ATOM 932 C CA . CYS A 1 115 ? -4.391 -6.371 24.324 1.00 90.06 115 CYS A CA 1
ATOM 933 C C . CYS A 1 115 ? -5.069 -6.866 25.613 1.00 90.06 115 CYS A C 1
ATOM 935 O O . CYS A 1 115 ? -4.562 -6.692 26.721 1.00 90.06 115 CYS A O 1
ATOM 937 N N . GLY A 1 116 ? -6.217 -7.535 25.466 1.00 85.06 116 GLY A N 1
ATOM 938 C CA . GLY A 1 116 ? -6.931 -8.156 26.584 1.00 85.06 116 GLY A CA 1
ATOM 939 C C . GLY A 1 116 ? -7.391 -7.143 27.635 1.00 85.06 116 GLY A C 1
ATOM 940 O O . GLY A 1 116 ? -8.051 -6.156 27.317 1.00 85.06 116 GLY A O 1
ATOM 941 N N . THR A 1 117 ? -7.047 -7.391 28.898 1.00 82.88 117 THR A N 1
ATOM 942 C CA . THR A 1 117 ? -7.442 -6.545 30.036 1.00 82.88 117 THR A CA 1
ATOM 943 C C . THR A 1 117 ? -6.747 -5.184 30.055 1.00 82.88 117 THR A C 1
ATOM 945 O O . THR A 1 117 ? -7.255 -4.264 30.694 1.00 82.88 117 THR A O 1
ATOM 948 N N . GLN A 1 118 ? -5.631 -5.026 29.335 1.00 85.56 118 GLN A N 1
ATOM 949 C CA . GLN A 1 118 ? -4.877 -3.771 29.295 1.00 85.56 118 GLN A CA 1
ATOM 950 C C . GLN A 1 118 ? -5.686 -2.637 28.651 1.00 85.56 118 GLN A C 1
ATOM 952 O O . GLN A 1 118 ? -5.615 -1.501 29.112 1.00 85.56 118 GLN A O 1
ATOM 957 N N . LEU A 1 119 ? -6.529 -2.941 27.653 1.00 85.12 119 LEU A N 1
ATOM 958 C CA . LEU A 1 119 ? -7.405 -1.945 27.025 1.00 85.12 119 LEU A CA 1
ATOM 959 C C . LEU A 1 119 ? -8.350 -1.300 28.045 1.00 85.12 119 LEU A C 1
ATOM 961 O O . LEU A 1 119 ? -8.472 -0.080 28.077 1.00 85.12 119 LEU A O 1
ATOM 965 N N . ALA A 1 120 ? -8.971 -2.112 28.90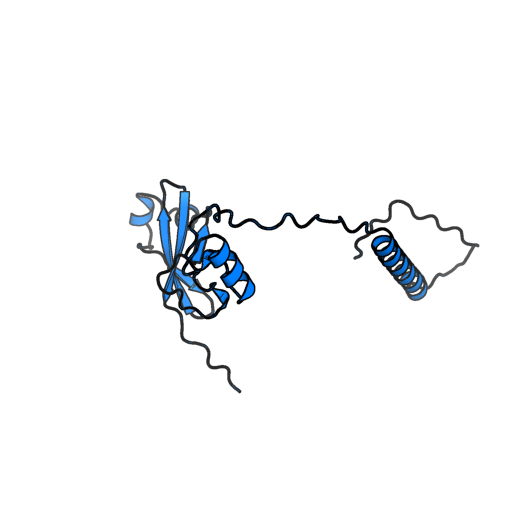6 1.00 81.50 120 ALA A N 1
ATOM 966 C CA . ALA A 1 120 ? -9.910 -1.640 29.925 1.00 81.50 120 ALA A CA 1
ATOM 967 C C . ALA A 1 120 ? -9.245 -0.752 30.992 1.00 81.50 120 ALA A C 1
ATOM 969 O O . ALA A 1 120 ? -9.925 0.034 31.647 1.00 81.50 120 ALA A O 1
ATOM 970 N N . GLN A 1 121 ? -7.929 -0.883 31.167 1.00 83.38 121 GLN A N 1
ATOM 971 C CA . GLN A 1 121 ? -7.121 -0.075 32.083 1.00 83.38 121 GLN A CA 1
ATOM 972 C C . GLN A 1 121 ? -6.503 1.155 31.400 1.00 83.38 121 GLN A C 1
ATOM 974 O O . GLN A 1 121 ? -5.918 2.003 32.071 1.00 83.38 121 GLN A O 1
ATOM 979 N N . SER A 1 122 ? -6.618 1.256 30.076 1.00 85.81 122 SER A N 1
ATOM 980 C CA . SER A 1 122 ? -6.064 2.349 29.285 1.00 85.81 122 SER A CA 1
ATOM 981 C C . SER A 1 122 ? -7.067 3.496 29.105 1.00 85.81 122 SER A C 1
ATOM 983 O O . SER A 1 122 ? -8.267 3.351 29.330 1.00 85.81 122 SER A O 1
ATOM 985 N N . GLN A 1 123 ? -6.581 4.641 28.623 1.00 88.75 123 GLN A N 1
ATOM 986 C CA . GLN A 1 123 ? -7.438 5.751 28.185 1.00 88.75 123 GLN A CA 1
ATOM 987 C C . GLN A 1 123 ? -8.142 5.490 26.839 1.00 88.75 123 GLN A C 1
ATOM 989 O O . GLN A 1 123 ? -9.044 6.236 26.457 1.00 88.75 123 GLN A O 1
ATOM 994 N N . PHE A 1 124 ? -7.708 4.471 26.095 1.00 87.44 124 PHE A N 1
ATOM 995 C CA . PHE A 1 124 ? -8.215 4.177 24.762 1.00 87.44 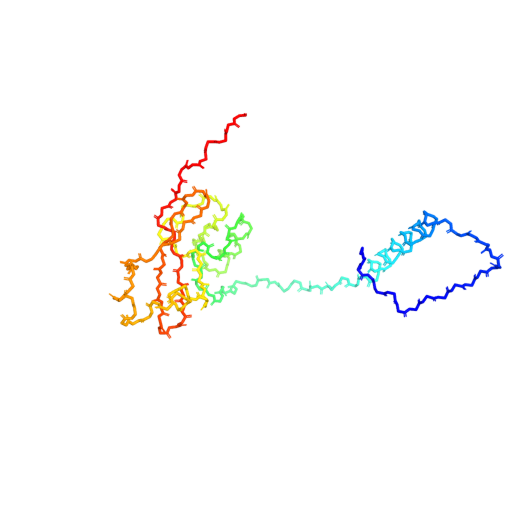124 PHE A CA 1
ATOM 996 C C . PHE A 1 124 ? -9.482 3.322 24.835 1.00 87.44 124 PHE A C 1
ATOM 998 O O . PHE A 1 124 ? -9.617 2.440 25.682 1.00 87.44 124 PHE A O 1
ATOM 1005 N N . LYS A 1 125 ? -10.415 3.570 23.914 1.00 87.44 125 LYS A N 1
ATOM 1006 C CA . LYS A 1 125 ? -11.642 2.785 23.748 1.00 87.44 125 LYS A CA 1
ATOM 1007 C C . LYS A 1 125 ? -11.738 2.314 22.309 1.00 87.44 125 LYS A C 1
ATOM 1009 O O . LYS A 1 125 ? -11.463 3.082 21.393 1.00 87.44 125 LYS A O 1
ATOM 1014 N N . GLU A 1 126 ? -12.123 1.058 22.124 1.00 88.12 126 GLU A N 1
ATOM 1015 C CA . GLU A 1 126 ? -12.418 0.538 20.793 1.00 88.12 126 GLU A CA 1
ATOM 1016 C C . GLU A 1 126 ? -13.764 1.082 20.266 1.00 88.12 126 GLU A C 1
ATOM 1018 O O . GLU A 1 126 ? -14.667 1.362 21.063 1.00 88.12 126 GLU A O 1
ATOM 1023 N N . PRO A 1 127 ? -13.927 1.199 18.932 1.00 92.44 127 PRO A N 1
ATOM 1024 C CA . PRO A 1 127 ? -12.920 0.921 17.899 1.00 92.44 127 PRO A CA 1
ATOM 1025 C C . PRO A 1 127 ? -11.802 1.976 17.842 1.00 92.44 127 PRO A C 1
ATOM 1027 O O . PRO A 1 127 ? -12.026 3.149 18.129 1.00 92.44 127 PRO A O 1
ATOM 1030 N N . LEU A 1 128 ? -10.593 1.544 17.471 1.00 94.19 128 LEU A N 1
ATOM 1031 C CA . LEU A 1 128 ? -9.459 2.442 17.230 1.00 94.19 128 LEU A CA 1
ATOM 1032 C C . LEU A 1 128 ? -9.500 2.973 15.795 1.00 94.19 128 LEU A C 1
ATOM 1034 O O . LEU A 1 128 ? -9.966 2.282 14.885 1.00 94.19 128 LEU A O 1
ATOM 1038 N N . PHE A 1 129 ? -8.972 4.180 15.599 1.00 95.88 129 PHE A N 1
ATOM 1039 C CA . PHE A 1 129 ? -8.954 4.848 14.303 1.00 95.88 129 PHE A CA 1
ATOM 1040 C C . PHE A 1 129 ? -7.578 5.421 13.985 1.00 95.88 129 PHE A C 1
ATOM 1042 O O . PHE A 1 129 ? -6.865 5.862 14.885 1.00 95.88 129 PHE A O 1
ATOM 1049 N N . LEU A 1 130 ? -7.244 5.433 12.698 1.00 95.88 130 LEU A N 1
ATOM 1050 C CA . LEU A 1 130 ? -6.197 6.274 12.135 1.00 95.88 130 LEU A CA 1
ATOM 1051 C C . LEU A 1 130 ? -6.845 7.434 11.388 1.00 95.88 130 LEU A C 1
ATOM 1053 O O . LEU A 1 130 ? -7.933 7.291 10.831 1.00 95.88 130 LEU A O 1
ATOM 1057 N N . GLU A 1 131 ? -6.153 8.558 11.361 1.00 96.25 131 GLU A N 1
ATOM 1058 C CA . GLU A 1 131 ? -6.503 9.706 10.539 1.00 96.25 131 GLU A CA 1
ATOM 1059 C C . GLU A 1 131 ? -5.250 10.116 9.768 1.00 96.25 131 GLU A C 1
ATOM 1061 O O . GLU A 1 131 ? -4.158 10.136 10.344 1.00 96.25 131 GLU A O 1
ATOM 1066 N N . ASP A 1 132 ? -5.384 10.351 8.465 1.00 94.19 132 ASP A N 1
ATOM 1067 C CA . ASP A 1 132 ? -4.290 10.892 7.658 1.00 94.19 132 ASP A CA 1
ATOM 1068 C C . ASP A 1 132 ? -4.332 12.427 7.608 1.00 94.19 132 ASP A C 1
ATOM 1070 O O . ASP A 1 132 ? -5.271 13.068 8.074 1.00 94.19 132 ASP A O 1
ATOM 1074 N N . GLU A 1 133 ? -3.308 13.039 7.012 1.00 93.62 133 GLU A N 1
ATOM 1075 C CA . GLU A 1 133 ? -3.200 14.501 6.894 1.00 93.62 133 GLU A CA 1
ATOM 1076 C C . GLU A 1 133 ? -4.322 15.138 6.056 1.00 93.62 133 GLU A C 1
ATOM 1078 O O . GLU A 1 133 ? -4.551 16.343 6.139 1.00 93.62 133 GLU A O 1
ATOM 1083 N N . GLN A 1 134 ? -5.025 14.347 5.241 1.00 90.12 134 GLN A N 1
ATOM 1084 C CA . GLN A 1 134 ? -6.149 14.809 4.425 1.00 90.12 134 GLN A CA 1
ATOM 1085 C C . GLN A 1 134 ? -7.478 14.736 5.198 1.00 90.12 134 GLN A C 1
ATOM 1087 O O . GLN A 1 134 ? -8.508 15.198 4.701 1.00 90.12 134 GLN A O 1
ATOM 1092 N N . GLY A 1 135 ? -7.467 14.187 6.416 1.00 92.62 135 GLY A N 1
ATOM 1093 C CA . GLY A 1 135 ? -8.639 13.979 7.261 1.00 92.62 135 GLY A CA 1
ATOM 1094 C C . GLY A 1 135 ? -9.422 12.711 6.916 1.00 92.62 135 GLY A C 1
ATOM 1095 O O . GLY A 1 135 ? -10.576 12.575 7.327 1.00 92.62 135 GLY A O 1
ATOM 1096 N N . ASN A 1 136 ? -8.856 11.790 6.127 1.00 94.50 136 ASN A N 1
ATOM 1097 C CA . ASN A 1 136 ? -9.498 10.497 5.909 1.00 94.50 136 ASN A CA 1
ATOM 1098 C C . ASN A 1 136 ? -9.427 9.690 7.200 1.00 94.50 136 ASN A C 1
ATOM 1100 O O . ASN A 1 136 ? -8.361 9.542 7.799 1.00 94.50 136 ASN A O 1
ATOM 1104 N N . ARG A 1 137 ? -10.568 9.135 7.607 1.00 96.94 137 ARG A N 1
ATOM 1105 C CA . ARG A 1 137 ? -10.688 8.349 8.830 1.00 96.94 137 ARG A CA 1
ATOM 1106 C C . ARG A 1 137 ? -10.704 6.869 8.495 1.00 96.94 137 ARG A C 1
ATOM 1108 O O . ARG A 1 137 ? -11.533 6.413 7.705 1.00 96.94 137 ARG A O 1
ATOM 1115 N N . PHE A 1 138 ? -9.827 6.114 9.143 1.00 97.88 138 PHE A N 1
ATOM 1116 C CA . PHE A 1 138 ? -9.692 4.680 8.950 1.00 97.88 138 PHE A CA 1
ATOM 1117 C C . PHE A 1 138 ? -9.995 3.927 10.237 1.00 97.88 138 PHE A C 1
ATOM 1119 O O . PHE A 1 138 ? -9.340 4.134 11.255 1.00 97.88 138 PHE A O 1
ATOM 1126 N N . LYS A 1 139 ? -10.957 3.013 10.190 1.00 97.88 139 LYS A N 1
ATOM 1127 C CA . LYS A 1 139 ? -11.283 2.122 11.300 1.00 97.88 139 LYS A CA 1
ATOM 1128 C C . LYS A 1 139 ? -10.313 0.945 11.330 1.00 97.88 139 LYS A C 1
ATOM 1130 O O . LYS A 1 139 ? -10.109 0.273 10.319 1.00 97.88 139 LYS A O 1
ATOM 1135 N N . LEU A 1 140 ? -9.750 0.666 12.502 1.00 97.25 140 LEU A N 1
ATOM 1136 C CA . LEU A 1 140 ? -8.898 -0.497 12.727 1.00 97.25 140 LEU A CA 1
ATOM 1137 C C . LEU A 1 140 ? -9.735 -1.688 13.198 1.00 97.25 140 LEU A C 1
ATOM 1139 O O . LEU A 1 140 ? -10.506 -1.588 14.154 1.00 97.25 140 LEU A O 1
ATOM 1143 N N . ILE A 1 141 ? -9.563 -2.826 12.532 1.00 97.12 141 ILE A N 1
ATOM 1144 C CA . ILE A 1 141 ? -10.198 -4.101 12.875 1.00 97.12 141 ILE A CA 1
ATOM 1145 C C . ILE A 1 141 ? -9.084 -5.110 13.149 1.00 97.12 141 ILE A C 1
ATOM 1147 O O . ILE A 1 141 ? -8.196 -5.301 12.320 1.00 97.12 141 ILE A O 1
ATOM 1151 N N . PHE A 1 142 ? -9.118 -5.758 14.310 1.00 95.31 142 PHE A N 1
ATOM 1152 C CA . PHE A 1 142 ? -8.056 -6.661 14.753 1.00 95.31 142 PHE A CA 1
ATOM 1153 C C . PHE A 1 142 ? -8.511 -8.120 14.679 1.00 95.31 142 PHE A C 1
ATOM 1155 O O . PHE A 1 142 ? -9.332 -8.556 15.486 1.00 95.31 142 PHE A O 1
ATOM 1162 N N . ASP A 1 143 ? -7.936 -8.890 13.756 1.00 95.19 143 ASP A N 1
ATOM 1163 C CA . ASP A 1 143 ? -8.055 -10.347 13.720 1.00 95.19 1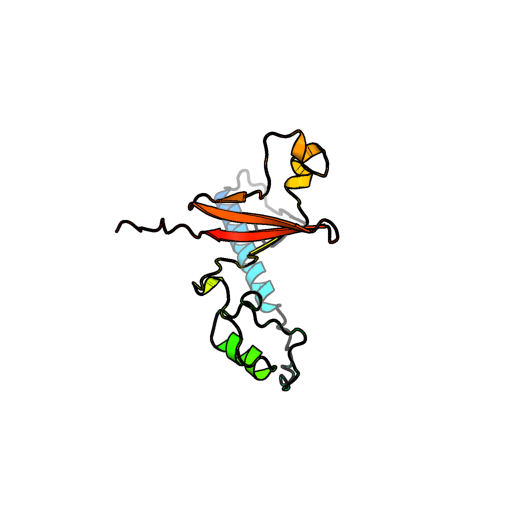43 ASP A CA 1
ATOM 1164 C C . ASP A 1 143 ? -6.888 -10.963 14.501 1.00 95.19 143 ASP A C 1
ATOM 1166 O O . ASP A 1 143 ? -5.790 -11.191 13.987 1.00 95.19 143 ASP A O 1
ATOM 1170 N N . CYS A 1 144 ? -7.132 -11.215 15.786 1.00 92.12 144 CYS A N 1
ATOM 1171 C CA . CYS A 1 144 ? -6.135 -11.805 16.676 1.00 92.12 144 CYS A CA 1
ATOM 1172 C C . CYS A 1 144 ? -5.846 -13.276 16.361 1.00 92.12 144 CYS A C 1
ATOM 1174 O O . CYS A 1 144 ? -4.766 -13.749 16.699 1.00 92.12 144 CYS A O 1
ATOM 1176 N N . HIS A 1 145 ? -6.780 -13.993 15.730 1.00 93.50 145 HIS A N 1
ATOM 1177 C CA . HIS A 1 145 ? -6.584 -15.395 15.372 1.00 93.50 145 HIS A CA 1
ATOM 1178 C C . HIS A 1 145 ? -5.584 -15.514 14.218 1.00 93.50 145 HIS A C 1
ATOM 1180 O O . HIS A 1 145 ? -4.633 -16.289 14.294 1.00 93.50 145 HIS A O 1
ATOM 1186 N N . SER A 1 146 ? -5.756 -14.694 13.180 1.00 94.12 146 SER A N 1
ATOM 1187 C CA . SER A 1 146 ? -4.860 -14.678 12.015 1.00 94.12 146 SER A CA 1
ATOM 1188 C C . SER A 1 146 ? -3.653 -13.745 12.183 1.00 94.12 146 SER A C 1
ATOM 1190 O O . SER A 1 146 ? -2.801 -13.683 11.300 1.00 94.12 146 SER A O 1
ATOM 1192 N N . CYS A 1 147 ? -3.564 -13.025 13.308 1.00 91.75 147 CYS A N 1
ATOM 1193 C CA . CYS A 1 147 ? -2.546 -12.011 13.598 1.00 91.75 147 CYS A CA 1
ATOM 1194 C C . CYS A 1 147 ? -2.461 -10.922 12.508 1.00 91.75 147 CYS A C 1
ATOM 1196 O O . CYS A 1 147 ? -1.386 -10.573 12.014 1.00 91.75 147 CYS A O 1
ATOM 1198 N N . HIS A 1 148 ? -3.625 -10.384 12.137 1.00 96.69 148 HIS A N 1
ATOM 1199 C CA . HIS A 1 148 ? -3.754 -9.301 11.169 1.00 96.69 148 HIS A CA 1
ATOM 1200 C C . HIS A 1 148 ? -4.511 -8.111 11.754 1.00 96.69 148 HIS A C 1
ATOM 1202 O O . HIS A 1 148 ? -5.476 -8.248 12.505 1.00 96.69 148 HIS A O 1
ATOM 1208 N N . MET A 1 149 ? -4.085 -6.920 11.357 1.00 97.38 149 MET A N 1
ATOM 1209 C CA . MET A 1 149 ? -4.829 -5.681 11.503 1.00 97.38 149 MET A CA 1
ATOM 1210 C C . MET A 1 149 ? -5.343 -5.276 10.125 1.00 97.38 149 MET A C 1
ATOM 1212 O O . MET A 1 149 ? -4.567 -5.106 9.184 1.00 97.38 149 MET A O 1
ATOM 1216 N N . HIS A 1 150 ? -6.654 -5.126 10.003 1.00 97.81 150 HIS A N 1
ATOM 1217 C CA . HIS A 1 150 ? -7.301 -4.595 8.815 1.00 97.81 150 HIS A CA 1
ATOM 1218 C C . HIS A 1 150 ? -7.570 -3.106 9.020 1.00 97.81 150 HIS A C 1
ATOM 1220 O O . HIS A 1 150 ? -8.072 -2.688 10.064 1.00 97.81 150 HIS A O 1
ATOM 1226 N N . VAL A 1 151 ? -7.243 -2.317 8.005 1.00 97.56 151 VAL A N 1
ATOM 1227 C CA . VAL A 1 151 ? -7.494 -0.880 7.952 1.00 97.56 151 VAL A CA 1
ATOM 1228 C C . VAL A 1 151 ? -8.640 -0.659 6.974 1.00 97.56 151 VAL A C 1
ATOM 1230 O O . VAL A 1 151 ? -8.492 -0.894 5.773 1.00 97.56 151 VAL A O 1
ATOM 1233 N N . GLN A 1 152 ? -9.793 -0.260 7.498 1.00 97.38 152 GLN A N 1
ATOM 1234 C CA . GLN A 1 152 ? -10.995 0.025 6.723 1.00 97.38 152 GLN A CA 1
ATOM 1235 C C . GLN A 1 152 ? -11.123 1.530 6.521 1.00 97.38 152 GLN A C 1
ATOM 1237 O O . GLN A 1 152 ? -11.085 2.266 7.504 1.00 97.38 152 GLN A O 1
ATOM 1242 N N . LEU A 1 153 ? -11.316 2.001 5.290 1.00 96.50 153 LEU A N 1
ATOM 1243 C CA . LEU A 1 153 ? -11.661 3.407 5.069 1.00 96.50 153 LEU A CA 1
ATOM 1244 C C . LEU A 1 153 ? -13.094 3.641 5.570 1.00 96.50 153 LEU A C 1
ATOM 1246 O O . LEU A 1 153 ? -14.026 3.050 5.040 1.00 96.50 153 LEU A O 1
ATOM 1250 N N . GLU A 1 154 ? -13.281 4.457 6.605 1.00 95.81 154 GLU A N 1
ATOM 1251 C CA . GLU A 1 154 ? -14.607 4.737 7.175 1.00 95.81 154 GLU A CA 1
ATOM 1252 C C . GLU A 1 154 ? -15.207 6.017 6.600 1.00 95.81 154 GLU A C 1
ATOM 1254 O O . GLU A 1 154 ? -16.371 6.029 6.208 1.00 95.81 154 GLU A O 1
ATOM 1259 N N . THR A 1 155 ? -14.405 7.077 6.523 1.00 92.56 155 THR A N 1
ATOM 1260 C CA . THR A 1 155 ? -14.842 8.361 5.980 1.00 92.56 155 THR A CA 1
ATOM 1261 C C . THR A 1 155 ? -13.743 8.922 5.107 1.00 92.56 155 THR A C 1
ATOM 1263 O O . THR A 1 155 ? -12.608 9.093 5.556 1.00 92.56 155 THR A O 1
ATOM 1266 N N . ARG A 1 156 ? -14.094 9.256 3.868 1.00 86.00 156 ARG A N 1
ATOM 1267 C CA . ARG A 1 156 ? -13.236 10.045 2.994 1.00 86.00 156 ARG A CA 1
ATOM 1268 C C . ARG A 1 156 ? -13.516 11.525 3.218 1.00 86.00 156 ARG A C 1
ATOM 1270 O O . ARG A 1 156 ? -14.656 11.974 3.099 1.00 86.00 156 ARG A O 1
ATOM 1277 N N . SER A 1 157 ? -12.478 12.277 3.540 1.00 79.81 157 SER A N 1
ATOM 1278 C CA . SER A 1 157 ? -12.579 13.723 3.678 1.00 79.81 157 SER A CA 1
ATOM 1279 C C . SER A 1 157 ? -12.764 14.368 2.303 1.00 79.81 157 SER A C 1
ATOM 1281 O O . SER A 1 157 ? -12.102 14.001 1.332 1.00 79.81 157 SER A O 1
ATOM 1283 N N . GLN A 1 158 ? -13.678 15.337 2.207 1.00 65.50 158 GLN A N 1
ATOM 1284 C CA . GLN A 1 158 ? -13.905 16.130 0.989 1.00 65.50 158 GLN A CA 1
ATOM 1285 C C . GLN A 1 158 ? -12.965 17.343 0.893 1.00 65.50 158 GLN A C 1
ATOM 1287 O O . GLN A 1 158 ? -13.204 18.243 0.088 1.00 65.50 158 GLN A O 1
ATOM 1292 N N . ILE A 1 159 ? -11.903 17.405 1.704 1.00 51.66 159 ILE A N 1
ATOM 1293 C CA . ILE A 1 159 ? -10.958 18.526 1.704 1.00 51.66 159 ILE A CA 1
ATOM 1294 C C . ILE A 1 159 ? -10.025 18.395 0.488 1.00 51.66 159 ILE A C 1
ATOM 1296 O O . ILE A 1 159 ? -8.853 18.056 0.585 1.00 51.66 159 ILE A O 1
ATOM 1300 N N . PHE A 1 160 ? -10.571 18.660 -0.695 1.00 43.72 160 PHE A N 1
ATOM 1301 C CA . PHE A 1 160 ? -9.806 19.027 -1.877 1.00 43.72 160 PHE A CA 1
ATOM 1302 C C . PHE A 1 160 ? -10.576 20.125 -2.615 1.00 43.72 160 PHE A C 1
ATOM 1304 O O . PHE A 1 160 ? -11.354 19.878 -3.530 1.00 43.72 160 PHE A O 1
ATOM 1311 N N . SER A 1 161 ? -10.373 21.370 -2.182 1.00 36.56 161 SER A N 1
ATOM 1312 C CA . SER A 1 161 ? -10.494 22.521 -3.076 1.00 36.56 161 SER A CA 1
ATOM 1313 C C . SER A 1 161 ? -9.082 22.828 -3.566 1.00 36.56 161 SER A C 1
ATOM 1315 O O . SER A 1 161 ? -8.301 23.391 -2.799 1.00 36.56 161 SER A O 1
ATOM 1317 N N . PRO A 1 162 ? -8.695 22.434 -4.791 1.00 40.88 162 PRO A N 1
ATOM 1318 C CA . PRO A 1 162 ? -7.510 23.010 -5.393 1.00 40.88 162 PRO A CA 1
ATOM 1319 C C . PRO A 1 162 ? -7.842 24.477 -5.675 1.00 40.88 162 PRO A C 1
ATOM 1321 O O . PRO A 1 162 ? -8.655 24.786 -6.546 1.00 40.88 162 PRO A O 1
ATOM 1324 N N . THR A 1 163 ? -7.275 25.382 -4.880 1.00 39.19 163 THR A N 1
ATOM 1325 C CA . THR A 1 163 ? -7.259 26.803 -5.220 1.00 39.19 163 THR A CA 1
ATOM 1326 C C . THR A 1 163 ? -6.517 26.943 -6.546 1.00 39.19 163 THR A C 1
ATOM 1328 O O . THR A 1 163 ? -5.388 26.470 -6.672 1.00 39.19 163 THR A O 1
ATOM 1331 N N . THR A 1 164 ? -7.224 27.528 -7.512 1.00 40.91 164 THR A N 1
ATOM 1332 C CA . THR A 1 164 ? -6.786 27.986 -8.841 1.00 40.91 164 THR A CA 1
ATOM 1333 C C . THR A 1 164 ? -5.368 28.533 -8.897 1.00 40.91 164 THR A C 1
ATOM 1335 O O . THR A 1 164 ? -4.999 29.291 -7.971 1.00 40.91 164 THR A O 1
#

Foldseek 3Di:
DAPDDDPDDDDDDDDDPDDDPVNVVVVVVVVRVVVVVVCVVPPPDPPPPPDPPALAADPDLQQEQVLQQADPVSVVVNVSNPRVHRYHHPVNVDDQAFHQPDKDLDDPCVVVVCPDCVVVVDPDDPQDWDADPLRFIWTWDADPVVSIITTGGHDDHPPDDPDD

Secondary structure (DSSP, 8-state):
--S-------------S---HHHHHHHHHHHHHHHHHHHHHT------------SPPPSS---SGGG-B-SHHHHHHHHHTT-SSPPBPGGGT---TTSEEEEES--HHHHTT-STHHHHHSS--SSPEEE-TT--EEEEEEETTTTEEEEEEEE---------